Protein AF-A0A9J6ZCL6-F1 (afdb_monomer_lite)

pLDDT: mean 83.33, std 21.72, range [31.88, 98.69]

Secondary structure (DSSP, 8-state):
---------EETTEE----TT-------------TTS-HHHHHHHHHTTPPP-EESSHHHHHTSTTEEEEEEEGGGTEEEEEEEGGG--S-HHHHHHHHHHHHHHHH-SSSTT-EEEEEE--TT-EE--STT-EE--SS-EE-GGGGGGHHHHHHHHTTS-SS--GGGT-------

Sequence (176 aa):
MLSKFFKRVTFKGINLIESENNILKPKVKDNFIPDHHSPVRHMVNLANGQSSTFLRNYEKAKKTKSSYIIMEGDWGGQIYLSYPVNLIKCQFDRVEQLLNDINKIEWDDDGEGARIYFEAKKVGDGIAGGMKGGLITDSLWVHSRLEKLKDEIMDVLLGKRVRIDLELHYIKDDED

Structure (mmCIF, N/CA/C/O backbone):
data_AF-A0A9J6ZCL6-F1
#
_entry.id   AF-A0A9J6ZCL6-F1
#
loop_
_atom_site.group_PDB
_atom_site.id
_atom_site.type_symbol
_atom_site.label_atom_id
_atom_site.label_alt_id
_atom_site.label_comp_id
_atom_site.label_asym_id
_atom_site.label_entity_id
_atom_site.label_seq_id
_atom_site.pdbx_PDB_ins_code
_atom_site.Cartn_x
_atom_site.Cartn_y
_atom_site.Cartn_z
_atom_site.occupancy
_atom_site.B_iso_or_equiv
_atom_site.auth_seq_id
_atom_site.auth_comp_id
_atom_site.auth_asym_id
_atom_site.auth_atom_id
_atom_site.pdbx_PDB_model_num
ATOM 1 N N . MET A 1 1 ? 43.386 -5.673 -49.848 1.00 39.34 1 MET A N 1
ATOM 2 C C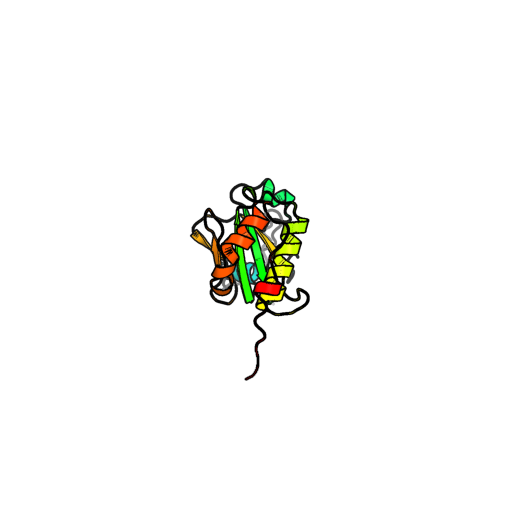A . MET A 1 1 ? 43.075 -4.293 -49.420 1.00 39.34 1 MET A CA 1
ATOM 3 C C . MET A 1 1 ? 41.666 -3.975 -49.921 1.00 39.34 1 MET A C 1
ATOM 5 O O . MET A 1 1 ? 41.513 -3.593 -51.069 1.00 39.34 1 MET A O 1
ATOM 9 N N . LEU A 1 2 ? 40.629 -4.279 -49.131 1.00 31.88 2 LEU A N 1
ATOM 10 C CA . LEU A 1 2 ? 39.221 -4.103 -49.524 1.00 31.88 2 LEU A CA 1
ATOM 11 C C . LEU A 1 2 ? 38.536 -3.184 -48.509 1.00 31.88 2 LEU A C 1
ATOM 13 O O . LEU A 1 2 ? 38.372 -3.536 -47.343 1.00 31.88 2 LEU A O 1
ATOM 17 N N . SER A 1 3 ? 38.206 -1.985 -48.980 1.00 33.91 3 SER A N 1
ATOM 18 C CA . SER A 1 3 ? 37.452 -0.948 -48.277 1.00 33.91 3 SER A CA 1
ATOM 19 C C . SER A 1 3 ? 36.011 -1.415 -48.043 1.00 33.91 3 SER A C 1
ATOM 21 O O . SER A 1 3 ? 35.307 -1.737 -48.999 1.00 33.91 3 SER A O 1
ATOM 23 N N . LYS A 1 4 ? 35.565 -1.466 -46.781 1.00 38.41 4 LYS A N 1
ATOM 24 C CA . LYS A 1 4 ? 34.147 -1.654 -46.439 1.00 38.41 4 LYS A CA 1
ATOM 25 C C . LYS A 1 4 ? 33.463 -0.288 -46.401 1.00 38.41 4 LYS A C 1
ATOM 27 O O . LYS A 1 4 ? 33.779 0.551 -45.561 1.00 38.41 4 LYS A O 1
ATOM 32 N N . PHE A 1 5 ? 32.515 -0.086 -47.311 1.00 39.19 5 PHE A N 1
ATOM 33 C CA . PHE A 1 5 ? 31.602 1.054 -47.312 1.00 39.19 5 PHE A CA 1
ATOM 34 C C . PHE A 1 5 ? 30.593 0.911 -46.163 1.00 39.19 5 PHE A C 1
ATOM 36 O O . PHE A 1 5 ? 29.785 -0.013 -46.160 1.00 39.19 5 PHE A O 1
ATOM 43 N N . PHE A 1 6 ? 30.610 1.842 -45.208 1.00 40.59 6 PHE A N 1
ATOM 44 C CA . PHE A 1 6 ? 29.551 1.991 -44.208 1.00 40.59 6 PHE A CA 1
ATOM 45 C C . PHE A 1 6 ? 28.560 3.056 -44.684 1.00 40.59 6 PHE A C 1
ATOM 47 O O . PHE A 1 6 ? 28.929 4.217 -44.868 1.00 40.59 6 PHE A O 1
ATOM 54 N N . LYS A 1 7 ? 27.290 2.684 -44.872 1.00 42.84 7 LYS A N 1
ATOM 55 C CA . LYS A 1 7 ? 26.209 3.645 -45.121 1.00 42.84 7 LYS A CA 1
ATOM 56 C C . LYS A 1 7 ? 25.662 4.118 -43.774 1.00 42.84 7 LYS A C 1
ATOM 58 O O . LYS A 1 7 ? 25.045 3.354 -43.042 1.00 42.84 7 LYS A O 1
ATOM 63 N N . ARG A 1 8 ? 25.906 5.384 -43.436 1.00 36.94 8 ARG A N 1
ATOM 64 C CA . ARG A 1 8 ? 25.304 6.051 -42.274 1.00 36.94 8 ARG A CA 1
ATOM 65 C C . ARG A 1 8 ? 23.879 6.456 -42.644 1.00 36.94 8 ARG A C 1
ATOM 67 O O . ARG A 1 8 ? 23.700 7.289 -43.527 1.00 36.94 8 ARG A O 1
ATOM 74 N N . VAL A 1 9 ? 22.879 5.889 -41.978 1.00 37.56 9 VAL A N 1
ATOM 75 C CA . VAL A 1 9 ? 21.492 6.363 -42.071 1.00 37.56 9 VAL A CA 1
ATOM 76 C C . VAL A 1 9 ? 21.118 6.953 -40.720 1.00 37.56 9 VAL A C 1
ATOM 78 O O . VAL A 1 9 ? 21.049 6.244 -39.721 1.00 37.56 9 VAL A O 1
ATOM 81 N N . THR A 1 10 ? 20.918 8.267 -40.678 1.00 32.94 10 THR A N 1
ATOM 82 C CA . THR A 1 10 ? 20.426 8.979 -39.495 1.00 32.94 10 THR A CA 1
ATOM 83 C C . THR A 1 10 ? 18.928 9.199 -39.622 1.00 32.94 10 THR A C 1
ATOM 85 O O . THR A 1 10 ? 18.484 9.970 -40.469 1.00 32.94 10 THR A O 1
ATOM 88 N N . PHE A 1 11 ? 18.156 8.575 -38.736 1.00 39.09 11 PHE A N 1
ATOM 89 C CA . PHE A 1 11 ? 16.786 8.982 -38.432 1.00 39.09 11 PHE A CA 1
ATOM 90 C C . PHE A 1 11 ? 16.767 9.505 -36.996 1.00 39.09 11 PHE A C 1
ATOM 92 O O . PHE A 1 11 ? 17.300 8.849 -36.103 1.00 39.09 11 PHE A O 1
ATOM 99 N N . LYS A 1 12 ? 16.232 10.723 -36.817 1.00 46.12 12 LYS A N 1
ATOM 100 C CA . LYS A 1 12 ? 16.049 11.465 -35.551 1.00 46.12 12 LYS A CA 1
ATOM 101 C C . LYS A 1 12 ? 16.666 10.783 -34.313 1.00 46.12 12 LYS A C 1
ATOM 103 O O . LYS A 1 12 ? 15.988 10.066 -33.587 1.00 46.12 12 LYS A O 1
ATOM 108 N N . GLY A 1 13 ? 17.953 11.043 -34.076 1.00 43.72 13 GLY A N 1
ATOM 109 C CA . GLY A 1 13 ? 18.626 10.746 -32.805 1.00 43.72 13 GLY A CA 1
ATOM 110 C C . GLY A 1 13 ? 19.115 9.310 -32.572 1.00 43.72 13 GLY A C 1
ATOM 111 O O . GLY A 1 13 ? 19.622 9.043 -31.487 1.00 43.72 13 GLY A O 1
ATOM 112 N N . ILE A 1 14 ? 19.024 8.399 -33.545 1.00 40.47 14 ILE A N 1
ATOM 113 C CA . ILE A 1 14 ? 19.467 7.002 -33.389 1.00 40.47 14 ILE A CA 1
ATOM 114 C C . ILE A 1 14 ? 20.618 6.713 -34.365 1.00 40.47 14 ILE A C 1
ATOM 116 O O . ILE A 1 14 ? 20.473 6.892 -35.572 1.00 40.47 14 ILE A O 1
ATOM 120 N N . ASN A 1 15 ? 21.766 6.255 -33.850 1.00 38.28 15 ASN A N 1
ATOM 121 C CA . ASN A 1 15 ? 22.834 5.658 -34.662 1.00 38.28 15 ASN A CA 1
ATOM 122 C C . ASN A 1 15 ? 22.643 4.136 -34.669 1.00 38.28 15 ASN A C 1
ATOM 124 O O . ASN A 1 15 ? 22.823 3.495 -33.635 1.00 38.28 15 ASN A O 1
ATOM 128 N N . LEU A 1 16 ? 22.292 3.568 -35.822 1.00 37.94 16 LEU A N 1
ATOM 129 C CA . LEU A 1 16 ? 22.242 2.121 -36.036 1.00 37.94 16 LEU A CA 1
ATOM 130 C C . LEU A 1 16 ? 23.545 1.664 -36.708 1.00 37.94 16 LEU A C 1
ATOM 132 O O . LEU A 1 16 ? 23.987 2.270 -37.683 1.00 37.94 16 LEU A O 1
ATOM 136 N N . ILE A 1 17 ? 24.156 0.604 -36.181 1.00 43.41 17 ILE A N 1
ATOM 137 C CA . ILE A 1 17 ? 25.190 -0.177 -36.868 1.00 43.41 17 ILE A CA 1
ATOM 138 C C . ILE A 1 17 ? 24.582 -1.564 -37.055 1.00 43.41 17 ILE A C 1
ATOM 140 O O . ILE A 1 17 ? 24.253 -2.222 -36.068 1.00 43.41 17 ILE A O 1
ATOM 144 N N . GLU A 1 18 ? 24.394 -1.982 -38.303 1.00 37.03 18 GLU A N 1
ATOM 145 C CA . GLU A 1 18 ? 23.971 -3.342 -38.628 1.00 37.03 18 GLU A CA 1
ATOM 146 C C . GLU A 1 18 ? 25.139 -4.311 -38.412 1.00 37.03 18 GLU A C 1
ATOM 148 O O . GLU A 1 18 ? 26.235 -4.117 -38.941 1.00 37.03 18 GLU A O 1
ATOM 153 N N . SER A 1 19 ? 24.893 -5.376 -37.650 1.00 40.50 19 SER A N 1
ATOM 154 C CA . SER A 1 19 ? 25.677 -6.606 -37.729 1.00 40.50 19 SER A CA 1
ATOM 155 C C . SER A 1 19 ? 24.723 -7.759 -38.004 1.00 40.50 19 SER A C 1
ATOM 157 O O . SER A 1 19 ? 23.815 -8.017 -37.212 1.00 40.50 19 SER A O 1
ATOM 159 N N . GLU A 1 20 ? 24.937 -8.427 -39.132 1.00 42.62 20 GLU A N 1
ATOM 160 C CA . GLU A 1 20 ? 24.245 -9.643 -39.546 1.00 42.62 20 GLU A CA 1
ATOM 161 C C . GLU A 1 20 ? 24.366 -10.702 -38.430 1.00 42.62 20 GLU A C 1
ATOM 163 O O . GLU A 1 20 ? 25.467 -11.005 -37.975 1.00 42.62 20 GLU A O 1
ATOM 168 N N . ASN A 1 21 ? 23.234 -11.256 -37.984 1.00 45.03 21 ASN A N 1
ATOM 169 C CA . ASN A 1 21 ? 23.111 -12.357 -37.010 1.00 45.03 21 ASN A CA 1
ATOM 170 C C . ASN A 1 21 ? 23.224 -12.039 -35.509 1.00 45.03 21 ASN A C 1
ATOM 172 O O . ASN A 1 21 ? 23.891 -12.769 -34.779 1.00 45.03 21 ASN A O 1
ATOM 176 N N . ASN A 1 22 ? 22.490 -11.054 -34.985 1.00 39.34 22 ASN A N 1
ATOM 177 C CA . ASN A 1 22 ? 22.125 -11.115 -33.567 1.00 39.34 22 ASN A CA 1
ATOM 178 C C . ASN A 1 22 ? 20.807 -10.404 -33.265 1.00 39.34 22 ASN A C 1
ATOM 180 O O . ASN A 1 22 ? 20.596 -9.256 -33.646 1.00 39.34 22 ASN A O 1
ATOM 184 N N . ILE A 1 23 ? 19.937 -11.117 -32.549 1.00 45.91 23 ILE A N 1
ATOM 185 C CA . ILE A 1 23 ? 18.705 -10.612 -31.945 1.00 45.91 23 ILE A CA 1
ATOM 186 C C . ILE A 1 23 ? 19.029 -9.281 -31.260 1.00 45.91 23 ILE A C 1
ATOM 188 O O . ILE A 1 23 ? 19.896 -9.230 -30.385 1.00 45.91 23 ILE A O 1
ATOM 192 N N . LEU A 1 24 ? 18.352 -8.211 -31.680 1.00 42.81 24 LEU A N 1
ATOM 193 C CA . LEU A 1 24 ? 18.462 -6.877 -31.098 1.00 42.81 24 LEU A CA 1
ATOM 194 C C . LEU A 1 24 ? 18.031 -6.933 -29.626 1.00 42.81 24 LEU A C 1
ATOM 196 O O . LEU A 1 24 ? 16.875 -6.685 -29.294 1.00 42.81 24 LEU A O 1
ATOM 200 N N . LYS A 1 25 ? 18.956 -7.265 -28.723 1.00 42.12 25 LYS A N 1
ATOM 201 C CA . LYS A 1 25 ? 18.771 -6.969 -27.306 1.00 42.12 25 LYS A CA 1
ATOM 202 C C . LYS A 1 25 ? 18.916 -5.456 -27.160 1.00 42.12 25 LYS A C 1
ATOM 204 O O . LYS A 1 25 ? 19.945 -4.919 -27.587 1.00 42.12 25 LYS A O 1
ATOM 209 N N . PRO A 1 26 ? 17.923 -4.746 -26.600 1.00 42.62 26 PRO A N 1
ATOM 210 C CA . PRO A 1 26 ? 18.094 -3.336 -26.303 1.00 42.62 26 PRO A CA 1
ATOM 211 C C . PRO A 1 26 ? 19.343 -3.184 -25.431 1.00 42.62 26 PRO A C 1
ATOM 213 O O . PRO A 1 26 ? 19.468 -3.829 -24.390 1.00 42.62 26 PRO A O 1
ATOM 216 N N . LYS A 1 27 ? 20.301 -2.363 -25.877 1.00 44.22 27 LYS A N 1
ATOM 217 C CA . LYS A 1 27 ? 21.391 -1.897 -25.017 1.00 44.22 27 LYS A CA 1
ATOM 218 C C . LYS A 1 27 ? 20.739 -1.059 -23.924 1.00 44.22 27 LYS A C 1
ATOM 220 O O . LYS A 1 27 ? 20.449 0.114 -24.153 1.00 44.22 27 LYS A O 1
ATOM 225 N N . VAL A 1 28 ? 20.466 -1.681 -22.779 1.00 52.09 28 VAL A N 1
ATOM 226 C CA . VAL A 1 28 ? 20.054 -0.984 -21.562 1.00 52.09 28 VAL A CA 1
ATOM 227 C C . VAL A 1 28 ? 21.197 -0.038 -21.224 1.00 52.09 28 VAL A C 1
ATOM 229 O O . VAL A 1 28 ? 22.283 -0.458 -20.827 1.00 52.09 28 VAL A O 1
ATOM 232 N N . LYS A 1 29 ? 20.993 1.240 -21.525 1.00 45.78 29 LYS A N 1
ATOM 233 C CA . LYS A 1 29 ? 21.875 2.300 -21.071 1.00 45.78 29 LYS A CA 1
ATOM 234 C C . LYS A 1 29 ? 21.435 2.603 -19.641 1.00 45.78 29 LYS A C 1
ATOM 236 O O . LYS A 1 29 ? 20.309 3.046 -19.443 1.00 45.78 29 LYS A O 1
ATOM 241 N N . ASP A 1 30 ? 22.348 2.309 -18.722 1.00 52.62 30 ASP A N 1
ATOM 242 C CA . ASP A 1 30 ? 22.367 2.601 -17.286 1.00 52.62 30 ASP A CA 1
ATOM 243 C C . ASP A 1 30 ? 21.707 1.557 -16.363 1.00 52.62 30 ASP A C 1
ATOM 245 O O . ASP A 1 30 ? 20.497 1.358 -16.351 1.00 52.62 30 ASP A O 1
ATOM 249 N N . ASN A 1 31 ? 22.546 0.925 -15.525 1.00 66.81 31 ASN A N 1
ATOM 250 C CA . ASN A 1 31 ? 22.204 0.031 -14.402 1.00 66.81 31 ASN A CA 1
ATOM 251 C C . ASN A 1 31 ? 21.514 0.780 -13.237 1.00 66.81 31 ASN A C 1
ATOM 253 O O . ASN A 1 31 ? 21.712 0.451 -12.069 1.00 66.81 31 ASN A O 1
ATOM 257 N N . PHE A 1 32 ? 20.775 1.845 -13.532 1.00 85.50 32 PHE A N 1
ATOM 258 C CA . PHE A 1 32 ? 20.200 2.732 -12.535 1.00 85.50 32 PHE A CA 1
ATOM 259 C C . PHE A 1 32 ? 18.723 2.402 -12.340 1.00 85.50 32 PHE A C 1
ATOM 261 O O . PHE A 1 32 ? 17.916 2.572 -13.254 1.00 85.50 32 PHE A O 1
ATOM 268 N N . ILE A 1 33 ? 18.369 1.952 -11.137 1.00 90.25 33 ILE A N 1
ATOM 269 C CA . ILE A 1 33 ? 16.978 1.809 -10.712 1.00 90.25 33 ILE A CA 1
ATOM 270 C C . ILE A 1 33 ? 16.605 3.094 -9.962 1.00 90.25 33 ILE A C 1
ATOM 272 O O . ILE A 1 33 ? 17.206 3.365 -8.927 1.00 90.25 33 ILE A O 1
ATOM 276 N N . PRO A 1 34 ? 15.649 3.902 -10.456 1.00 93.69 34 PRO A N 1
ATOM 277 C CA . PRO A 1 34 ? 15.178 5.079 -9.733 1.00 93.69 34 PRO A CA 1
ATOM 278 C C . PRO A 1 34 ? 14.639 4.731 -8.341 1.00 93.69 34 PRO A C 1
ATOM 280 O O . PRO A 1 34 ? 13.897 3.767 -8.211 1.00 93.69 34 PRO A O 1
ATOM 283 N N . ASP A 1 35 ? 14.891 5.573 -7.336 1.00 93.81 35 ASP A N 1
ATOM 284 C CA . ASP A 1 35 ? 14.507 5.308 -5.932 1.00 93.81 35 ASP A CA 1
ATOM 285 C C . ASP A 1 35 ? 13.005 5.053 -5.712 1.00 93.81 35 ASP A C 1
ATOM 287 O O . ASP A 1 35 ? 12.603 4.365 -4.780 1.00 93.81 35 ASP A O 1
ATOM 291 N N . HIS A 1 36 ? 12.155 5.604 -6.583 1.00 95.25 36 HIS A N 1
ATOM 292 C CA . HIS A 1 36 ? 10.701 5.414 -6.543 1.00 95.25 36 HIS A CA 1
ATOM 293 C C . HIS A 1 36 ? 10.234 4.136 -7.260 1.00 95.25 36 HIS A C 1
ATOM 295 O O . HIS A 1 36 ? 9.033 3.923 -7.427 1.00 95.25 36 HIS A O 1
ATOM 301 N N . HIS A 1 37 ? 11.164 3.308 -7.734 1.00 95.81 37 HIS A N 1
ATOM 302 C CA . HIS A 1 37 ? 10.893 1.989 -8.283 1.00 95.81 37 HIS A CA 1
ATOM 303 C C . HIS A 1 37 ? 11.272 0.928 -7.252 1.00 95.81 37 HIS A C 1
ATOM 305 O O . HIS A 1 37 ? 12.362 0.976 -6.685 1.00 95.81 37 HIS A O 1
ATOM 311 N N . SER A 1 38 ? 10.417 -0.079 -7.069 1.00 95.50 38 SER A N 1
ATOM 312 C CA . SER A 1 38 ? 10.850 -1.291 -6.369 1.00 95.50 38 SER A CA 1
ATOM 313 C C . SER A 1 38 ? 11.892 -2.005 -7.229 1.00 95.50 38 SER A C 1
ATOM 315 O O . SER A 1 38 ? 11.605 -2.267 -8.406 1.00 95.50 38 SER A O 1
ATOM 317 N N . PRO A 1 39 ? 13.082 -2.336 -6.691 1.00 93.81 39 PRO A N 1
ATOM 318 C CA . PRO A 1 39 ? 14.127 -3.010 -7.453 1.00 93.81 39 PRO A CA 1
ATOM 319 C C . PRO A 1 39 ? 13.649 -4.323 -8.072 1.00 93.81 39 PRO A C 1
ATOM 321 O O . PRO A 1 39 ? 13.843 -4.546 -9.270 1.00 93.81 39 PRO A O 1
ATOM 324 N N . VAL A 1 40 ? 12.948 -5.152 -7.290 1.00 93.94 40 VAL A N 1
ATOM 325 C CA . VAL A 1 40 ? 12.414 -6.444 -7.744 1.00 93.94 40 VAL A CA 1
ATOM 326 C C . VAL A 1 40 ? 11.456 -6.239 -8.912 1.00 93.94 40 VAL A C 1
ATOM 328 O O . VAL A 1 40 ? 11.647 -6.805 -9.990 1.00 93.94 40 VAL A O 1
ATOM 331 N N . ARG A 1 41 ? 10.448 -5.376 -8.742 1.00 94.62 41 ARG A N 1
ATOM 332 C CA . ARG A 1 41 ? 9.449 -5.143 -9.794 1.00 94.62 41 ARG A CA 1
ATOM 333 C C . ARG A 1 41 ? 10.038 -4.453 -11.015 1.00 94.62 41 ARG A C 1
ATOM 335 O O . ARG A 1 41 ? 9.612 -4.739 -12.130 1.00 94.62 41 ARG A O 1
ATOM 342 N N . HIS A 1 42 ? 11.036 -3.590 -10.842 1.00 94.50 42 HIS A N 1
ATOM 343 C CA . HIS A 1 42 ? 11.730 -2.961 -11.958 1.00 94.50 42 HIS A CA 1
ATOM 344 C C . HIS A 1 42 ? 12.446 -3.998 -12.824 1.00 94.50 42 HIS A C 1
ATOM 346 O O . HIS A 1 42 ? 12.241 -4.026 -14.038 1.00 94.50 42 HIS A O 1
ATOM 352 N N . MET A 1 43 ? 13.226 -4.887 -12.204 1.00 91.88 43 MET A N 1
ATOM 353 C CA . MET A 1 43 ? 13.937 -5.954 -12.912 1.00 91.88 43 MET A CA 1
ATOM 354 C C . MET A 1 43 ? 12.974 -6.935 -13.589 1.00 91.88 43 MET A C 1
ATOM 356 O O . MET A 1 43 ? 13.188 -7.294 -14.746 1.00 91.88 43 MET A O 1
ATOM 360 N N . VAL A 1 44 ? 11.884 -7.319 -12.915 1.00 91.69 44 VAL A N 1
ATOM 361 C CA . VAL A 1 44 ? 10.853 -8.201 -13.488 1.00 91.69 44 VAL A CA 1
ATOM 362 C C . VAL A 1 44 ? 10.162 -7.549 -14.688 1.00 91.69 44 VAL A C 1
ATOM 364 O O . VAL A 1 44 ? 10.018 -8.188 -15.730 1.00 91.69 44 VAL A O 1
ATOM 367 N N . ASN A 1 45 ? 9.781 -6.271 -14.590 1.00 91.62 45 ASN A N 1
ATOM 368 C CA . ASN A 1 45 ? 9.170 -5.548 -15.707 1.00 91.62 45 ASN A CA 1
ATOM 369 C C . ASN A 1 45 ? 10.130 -5.466 -16.902 1.00 91.62 45 ASN A C 1
ATOM 371 O O . ASN A 1 45 ? 9.721 -5.741 -18.029 1.00 91.62 45 ASN A O 1
ATOM 375 N N . LEU A 1 46 ? 11.411 -5.150 -16.664 1.00 90.75 46 LEU A N 1
ATOM 376 C CA . LEU A 1 46 ? 12.434 -5.123 -17.713 1.00 90.75 46 LEU A CA 1
ATOM 377 C C . LEU A 1 46 ? 12.608 -6.489 -18.385 1.00 90.75 46 LEU A C 1
ATOM 379 O O . LEU A 1 46 ? 12.626 -6.562 -19.614 1.00 90.75 46 LEU A O 1
ATOM 383 N N . ALA A 1 47 ? 12.700 -7.566 -17.600 1.00 90.75 47 ALA A N 1
ATOM 384 C CA . ALA A 1 47 ? 12.848 -8.926 -18.115 1.00 90.75 47 ALA A CA 1
ATOM 385 C C . ALA A 1 47 ? 11.653 -9.354 -18.983 1.00 90.75 47 ALA A C 1
ATOM 387 O O . ALA A 1 47 ? 11.833 -10.035 -19.991 1.00 90.75 47 ALA A O 1
ATOM 388 N N . ASN A 1 48 ? 10.449 -8.900 -18.629 1.00 89.00 48 ASN A N 1
ATOM 389 C CA . ASN A 1 48 ? 9.213 -9.186 -19.357 1.00 89.00 48 ASN A CA 1
ATOM 390 C C . ASN A 1 48 ? 8.904 -8.179 -20.481 1.00 89.00 48 ASN A C 1
ATOM 392 O O . ASN A 1 48 ? 7.850 -8.275 -21.109 1.00 89.00 48 ASN A O 1
ATOM 396 N N . GLY A 1 49 ? 9.774 -7.193 -20.731 1.00 89.25 49 GLY A N 1
ATOM 397 C CA . GLY A 1 49 ? 9.539 -6.143 -21.729 1.00 89.25 49 GLY A CA 1
ATOM 398 C C . GLY A 1 49 ? 8.335 -5.241 -21.418 1.00 89.25 49 GLY A C 1
ATOM 399 O O . GLY A 1 49 ? 7.750 -4.655 -22.328 1.00 89.25 49 GLY A O 1
ATOM 400 N N . GLN A 1 50 ? 7.939 -5.145 -20.148 1.00 86.56 50 GLN A N 1
ATOM 401 C CA . GLN A 1 50 ? 6.802 -4.349 -19.692 1.00 86.56 50 GLN A CA 1
ATOM 402 C C . GLN A 1 50 ? 7.216 -2.902 -19.398 1.00 86.56 50 GLN A C 1
ATOM 404 O O . GLN A 1 50 ? 8.284 -2.627 -18.849 1.00 86.56 50 GLN A O 1
ATOM 409 N N . SER A 1 51 ? 6.342 -1.954 -19.742 1.00 77.94 51 SER A N 1
ATOM 410 C CA . SER A 1 51 ? 6.524 -0.540 -19.405 1.00 77.94 51 SER A CA 1
ATOM 411 C C . SER A 1 51 ? 6.386 -0.295 -17.899 1.00 77.94 51 SER A C 1
ATOM 413 O O . SER A 1 51 ? 5.533 -0.897 -17.249 1.00 77.94 51 SER A O 1
ATOM 415 N N . SER A 1 52 ? 7.170 0.646 -17.364 1.00 74.69 52 SER A N 1
ATOM 416 C CA . SER A 1 52 ? 7.110 1.057 -15.955 1.00 74.69 52 SER A CA 1
ATOM 417 C C . SER A 1 52 ? 5.723 1.582 -15.555 1.00 74.69 52 SER A C 1
ATOM 419 O O . SER A 1 52 ? 5.200 2.509 -16.174 1.00 74.69 52 SER A O 1
ATOM 421 N N . THR A 1 53 ? 5.165 1.013 -14.484 1.00 92.69 53 THR A N 1
ATOM 422 C CA . THR A 1 53 ? 3.937 1.464 -13.809 1.00 92.69 53 THR A CA 1
ATOM 423 C C . THR A 1 53 ? 4.215 2.366 -12.605 1.00 92.69 53 THR A C 1
ATOM 425 O O . THR A 1 53 ? 3.272 2.798 -11.945 1.00 92.69 53 THR A O 1
ATOM 428 N N . PHE A 1 54 ? 5.483 2.658 -12.305 1.00 96.94 54 PHE A N 1
ATOM 429 C CA . PHE A 1 54 ? 5.889 3.373 -11.098 1.00 96.94 54 PHE A CA 1
ATOM 430 C C . PHE A 1 54 ? 5.496 4.853 -11.129 1.00 96.94 54 PHE A C 1
ATOM 432 O O . PHE A 1 54 ? 5.625 5.550 -12.139 1.00 96.94 54 PHE A O 1
ATOM 439 N N . LEU A 1 55 ? 5.030 5.346 -9.986 1.00 97.69 55 LEU A N 1
ATOM 440 C CA . LEU A 1 55 ? 4.654 6.731 -9.755 1.00 97.69 55 LEU A CA 1
ATOM 441 C C . LEU A 1 55 ? 5.612 7.336 -8.733 1.00 97.69 55 LEU A C 1
ATOM 443 O O . LEU A 1 55 ? 5.921 6.738 -7.709 1.00 97.69 55 LEU A O 1
ATOM 447 N N . ARG A 1 56 ? 6.072 8.556 -9.014 1.00 96.81 56 ARG A N 1
ATOM 448 C CA . ARG A 1 56 ? 7.188 9.171 -8.285 1.00 96.81 56 ARG A CA 1
ATOM 449 C C . ARG A 1 56 ? 6.942 9.376 -6.790 1.00 96.81 56 ARG A C 1
ATOM 451 O O . ARG A 1 56 ? 7.893 9.357 -6.022 1.00 96.81 56 ARG A O 1
ATOM 458 N N . ASN A 1 57 ? 5.710 9.683 -6.397 1.00 96.50 57 ASN A N 1
ATOM 459 C CA . ASN A 1 57 ? 5.365 10.034 -5.022 1.00 96.50 57 ASN A CA 1
ATOM 460 C C . ASN A 1 57 ? 3.850 9.983 -4.787 1.00 96.50 57 ASN A C 1
ATOM 462 O O . ASN A 1 57 ? 3.060 9.871 -5.734 1.00 96.50 57 ASN A O 1
ATOM 466 N N . TYR A 1 58 ? 3.463 10.134 -3.519 1.00 97.12 58 TYR A N 1
ATOM 467 C CA . TYR A 1 58 ? 2.074 10.129 -3.067 1.00 97.12 58 TYR A CA 1
ATOM 468 C C . TYR A 1 58 ? 1.208 11.172 -3.792 1.00 97.12 58 TYR A C 1
ATOM 470 O O . TYR A 1 58 ? 0.126 10.849 -4.280 1.00 97.12 58 TYR A O 1
ATOM 478 N N . GLU A 1 59 ? 1.714 12.394 -3.981 1.00 96.31 59 GLU A N 1
ATOM 479 C CA . GLU A 1 59 ? 0.998 13.472 -4.681 1.00 96.31 59 GLU A CA 1
ATOM 480 C C . GLU A 1 59 ? 0.646 13.117 -6.130 1.00 96.31 59 GLU A C 1
ATOM 482 O O . GLU A 1 59 ? -0.465 13.372 -6.611 1.00 96.31 59 GLU A O 1
ATOM 487 N N . LYS A 1 60 ? 1.588 12.500 -6.853 1.00 97.38 60 LYS A N 1
ATOM 488 C CA . LYS A 1 60 ? 1.339 12.004 -8.208 1.00 97.38 60 LYS A CA 1
ATOM 489 C C . LYS A 1 60 ? 0.349 10.845 -8.181 1.00 97.38 60 LYS A C 1
ATOM 491 O O . LYS A 1 60 ? -0.533 10.793 -9.041 1.00 97.38 60 LYS A O 1
ATOM 496 N N . ALA A 1 61 ? 0.469 9.948 -7.206 1.00 97.69 61 ALA A N 1
ATOM 497 C CA . ALA A 1 61 ? -0.422 8.810 -7.050 1.00 97.69 61 ALA A CA 1
ATOM 498 C C . ALA A 1 61 ? -1.871 9.246 -6.790 1.00 97.69 61 ALA A C 1
ATOM 500 O O . ALA A 1 61 ? -2.765 8.790 -7.501 1.00 97.69 61 ALA A O 1
ATOM 501 N N . LYS A 1 62 ? -2.116 10.219 -5.904 1.00 97.06 62 LYS A N 1
ATOM 502 C CA . LYS A 1 62 ? -3.461 10.762 -5.624 1.00 97.06 62 LYS A CA 1
ATOM 503 C C . LYS A 1 62 ? -4.159 11.351 -6.849 1.00 97.06 62 LYS A C 1
ATOM 505 O O . LYS A 1 62 ? -5.381 11.294 -6.939 1.00 97.06 62 LYS A O 1
ATOM 510 N N . LYS A 1 63 ? -3.394 11.900 -7.795 1.00 96.75 63 LYS A N 1
ATOM 511 C CA . LYS A 1 63 ? -3.902 12.483 -9.051 1.00 96.75 63 LYS A CA 1
ATOM 512 C C . LYS A 1 63 ? -4.011 11.466 -10.191 1.00 96.75 63 LYS A C 1
ATOM 514 O O . LYS A 1 63 ? -4.496 11.807 -11.267 1.00 96.75 63 LYS A O 1
ATOM 519 N N . THR A 1 64 ? -3.528 10.243 -9.989 1.00 96.88 64 THR A N 1
ATOM 520 C CA . THR A 1 64 ? -3.504 9.196 -11.011 1.00 96.88 64 THR A CA 1
ATOM 521 C C . THR A 1 64 ? -4.683 8.257 -10.800 1.00 96.88 64 THR A C 1
ATOM 523 O O . THR A 1 64 ? -4.874 7.719 -9.713 1.00 96.88 64 THR A O 1
ATOM 526 N N . LYS A 1 65 ? -5.492 8.052 -11.843 1.00 92.56 65 LYS A N 1
ATOM 527 C CA . LYS A 1 65 ? -6.576 7.065 -11.807 1.00 92.56 65 LYS A CA 1
ATOM 528 C C . LYS A 1 65 ? -5.978 5.660 -11.684 1.00 92.56 65 LYS A C 1
ATOM 530 O O . LYS A 1 65 ? -5.005 5.362 -12.369 1.00 92.56 65 LYS A O 1
ATOM 535 N N . SER A 1 66 ? -6.586 4.809 -10.856 1.00 94.62 66 SER A N 1
ATOM 536 C CA . SER A 1 66 ? -6.145 3.419 -10.646 1.00 94.62 66 SER A CA 1
ATOM 537 C C . SER A 1 66 ? -4.696 3.319 -10.150 1.00 94.62 66 SER A C 1
ATOM 539 O O . SER A 1 66 ? -3.893 2.540 -10.659 1.00 94.62 66 SER A O 1
ATOM 541 N N . SER A 1 67 ? -4.354 4.151 -9.168 1.00 98.00 67 SER A N 1
ATOM 542 C CA . SER A 1 67 ? -3.082 4.090 -8.459 1.00 98.00 67 SER A CA 1
ATOM 543 C C . SER A 1 67 ? -3.218 3.335 -7.139 1.00 98.00 67 SER A C 1
ATOM 545 O O . SER A 1 67 ? -4.225 3.444 -6.433 1.00 98.00 67 SER A O 1
ATOM 547 N N . TYR A 1 68 ? -2.171 2.593 -6.806 1.00 98.69 68 TYR A N 1
ATOM 548 C CA . TYR A 1 68 ? -2.087 1.756 -5.621 1.00 98.69 68 TYR A CA 1
ATOM 549 C C . TYR A 1 68 ? -0.864 2.131 -4.808 1.00 98.69 68 TYR A C 1
ATOM 551 O O . TYR A 1 68 ? 0.190 2.436 -5.370 1.00 98.69 68 TYR A O 1
ATOM 559 N N . ILE A 1 69 ? -1.029 2.116 -3.489 1.00 98.62 69 ILE A N 1
ATOM 560 C CA . ILE A 1 69 ? 0.093 2.008 -2.576 1.00 98.62 69 ILE A CA 1
ATOM 561 C C . ILE A 1 69 ? 0.440 0.529 -2.468 1.00 98.62 69 ILE A C 1
ATOM 563 O O . ILE A 1 69 ? -0.456 -0.311 -2.395 1.00 98.62 69 ILE A O 1
ATOM 567 N N . ILE A 1 70 ? 1.729 0.223 -2.493 1.00 98.56 70 ILE A N 1
ATOM 568 C CA . ILE A 1 70 ? 2.269 -1.112 -2.271 1.00 98.56 70 ILE A CA 1
ATOM 569 C C . ILE A 1 70 ? 3.309 -0.968 -1.169 1.00 98.56 70 ILE A C 1
ATOM 571 O O . ILE A 1 70 ? 4.231 -0.161 -1.296 1.00 98.56 70 ILE A O 1
ATOM 575 N N . MET A 1 71 ? 3.130 -1.720 -0.090 1.00 98.50 71 MET A N 1
ATOM 576 C CA . MET A 1 71 ? 4.102 -1.801 0.997 1.00 98.50 71 MET A CA 1
ATOM 577 C C . MET A 1 71 ? 4.840 -3.126 0.894 1.00 98.50 71 MET A C 1
ATOM 579 O O . MET A 1 71 ? 4.210 -4.170 0.706 1.00 98.50 71 MET A O 1
ATOM 583 N N . GLU A 1 72 ? 6.156 -3.080 1.024 1.00 97.56 72 GLU A N 1
ATOM 584 C CA . GLU A 1 72 ? 7.011 -4.262 1.026 1.00 97.56 72 GLU A CA 1
ATOM 585 C C . GLU A 1 72 ? 8.048 -4.188 2.136 1.00 97.56 72 GLU A C 1
ATOM 587 O O . GLU A 1 72 ? 8.374 -3.097 2.607 1.00 97.56 72 GLU A O 1
ATOM 592 N N . GLY A 1 73 ? 8.574 -5.349 2.503 1.00 96.00 73 GLY A N 1
ATOM 593 C CA . GLY A 1 73 ? 9.778 -5.487 3.312 1.00 96.00 73 GLY A CA 1
ATOM 594 C C . GLY A 1 73 ? 10.709 -6.543 2.747 1.00 96.00 73 GLY A C 1
ATOM 595 O O . GLY A 1 73 ? 10.495 -7.030 1.628 1.00 96.00 73 GLY A O 1
ATOM 596 N N . ASP A 1 74 ? 11.765 -6.850 3.501 1.00 94.25 74 ASP A N 1
ATOM 597 C CA . ASP A 1 74 ? 12.820 -7.787 3.092 1.00 94.25 74 ASP A CA 1
ATOM 598 C C . ASP A 1 74 ? 13.373 -7.468 1.686 1.00 94.25 74 ASP A C 1
ATOM 600 O O . ASP A 1 74 ? 13.468 -8.314 0.800 1.00 94.25 74 ASP A O 1
ATOM 604 N N . TRP A 1 75 ? 13.623 -6.181 1.410 1.00 92.69 75 TRP A N 1
ATOM 605 C CA . TRP A 1 75 ? 14.092 -5.684 0.105 1.00 92.69 75 TRP A CA 1
ATOM 606 C C . TRP A 1 75 ? 13.217 -6.106 -1.097 1.00 92.69 75 TRP A C 1
ATOM 608 O O . TRP A 1 75 ? 13.709 -6.289 -2.215 1.00 92.69 75 TRP A O 1
ATOM 618 N N . GLY A 1 76 ? 11.906 -6.247 -0.873 1.00 93.31 76 GLY A N 1
ATOM 619 C CA . GLY A 1 76 ? 10.939 -6.744 -1.859 1.00 93.31 76 GLY A CA 1
ATOM 620 C C . GLY A 1 76 ? 10.717 -8.262 -1.802 1.00 93.31 76 GLY A C 1
ATOM 621 O O . GLY A 1 76 ? 9.984 -8.813 -2.633 1.00 93.31 76 GLY A O 1
ATOM 622 N N . GLY A 1 77 ? 11.324 -8.939 -0.825 1.00 93.31 77 GLY A N 1
ATOM 623 C CA . GLY A 1 77 ? 11.136 -10.345 -0.475 1.00 93.31 77 GLY A CA 1
ATOM 624 C C . GLY A 1 77 ? 9.748 -10.650 0.086 1.00 93.31 77 GLY A C 1
ATOM 625 O O . GLY A 1 77 ? 9.287 -11.785 -0.018 1.00 93.31 77 GLY A O 1
ATOM 626 N N . GLN A 1 78 ? 9.015 -9.637 0.548 1.00 95.38 78 GLN A N 1
ATOM 627 C CA . GLN A 1 78 ? 7.614 -9.788 0.922 1.00 95.38 78 GLN A CA 1
ATOM 628 C C . GLN A 1 78 ? 6.793 -8.553 0.564 1.00 95.38 78 GLN A C 1
ATOM 630 O O . GLN A 1 78 ? 7.137 -7.430 0.923 1.00 95.38 78 GLN A O 1
ATOM 635 N N . ILE A 1 79 ? 5.659 -8.765 -0.108 1.00 97.94 79 ILE A N 1
ATOM 636 C CA . ILE A 1 79 ? 4.635 -7.729 -0.264 1.00 97.94 79 ILE A CA 1
ATOM 637 C C . ILE A 1 79 ? 3.722 -7.805 0.951 1.00 97.94 79 ILE A C 1
ATOM 639 O O . ILE A 1 79 ? 3.072 -8.826 1.148 1.00 97.94 79 ILE A O 1
ATOM 643 N N . TYR A 1 80 ? 3.649 -6.741 1.744 1.00 98.00 80 TYR A N 1
ATOM 644 C CA . TYR A 1 80 ? 2.780 -6.680 2.917 1.00 98.00 80 TYR A CA 1
ATOM 645 C C . TYR A 1 80 ? 1.333 -6.417 2.538 1.00 98.00 80 TYR A C 1
ATOM 647 O O . TYR A 1 80 ? 0.433 -7.132 2.974 1.00 98.00 80 TYR A O 1
ATOM 655 N N . LEU A 1 81 ? 1.102 -5.385 1.726 1.00 98.56 81 LEU A N 1
ATOM 656 C CA . LEU A 1 81 ? -0.240 -4.991 1.322 1.00 98.56 81 LEU A CA 1
ATOM 657 C C . LEU A 1 81 ? -0.254 -4.223 0.007 1.00 98.56 81 LEU A C 1
ATOM 659 O O . LEU A 1 81 ? 0.763 -3.682 -0.442 1.00 98.56 81 LEU A O 1
ATOM 663 N N . SER A 1 82 ? -1.447 -4.137 -0.575 1.00 98.62 82 SER A N 1
ATOM 664 C CA . SER A 1 82 ? -1.773 -3.180 -1.624 1.00 98.62 82 SER A CA 1
ATOM 665 C C . SER A 1 82 ? -3.132 -2.533 -1.354 1.00 98.62 82 SER A C 1
ATOM 667 O O . SER A 1 82 ? -4.052 -3.178 -0.843 1.00 98.62 82 SER A O 1
ATOM 669 N N . TYR A 1 83 ? -3.264 -1.241 -1.663 1.00 98.69 83 TYR A N 1
ATOM 670 C CA . TYR A 1 83 ? -4.520 -0.517 -1.442 1.00 98.69 83 TYR A CA 1
ATOM 671 C C . TYR A 1 83 ? -4.706 0.651 -2.425 1.00 98.69 83 TYR A C 1
ATOM 673 O O . TYR A 1 83 ? -3.725 1.326 -2.757 1.00 98.69 83 TYR A O 1
ATOM 681 N N . PRO A 1 84 ? -5.933 0.942 -2.905 1.00 98.50 84 PRO A N 1
ATOM 682 C CA . PRO A 1 84 ? -6.166 2.097 -3.765 1.00 98.50 84 PRO A CA 1
ATOM 683 C C . PRO A 1 84 ? -5.845 3.426 -3.061 1.00 98.50 84 PRO A C 1
ATOM 685 O O . PRO A 1 84 ? -6.408 3.772 -2.020 1.00 98.50 84 PRO A O 1
ATOM 688 N N . VAL A 1 85 ? -4.978 4.238 -3.668 1.00 98.50 85 VAL A N 1
ATOM 689 C CA . VAL A 1 85 ? -4.476 5.494 -3.070 1.00 98.50 85 VAL A CA 1
ATOM 690 C C . VAL A 1 85 ? -5.585 6.535 -2.863 1.00 98.50 85 VAL A C 1
ATOM 692 O O . VAL A 1 85 ? -5.547 7.355 -1.940 1.00 98.50 85 VAL A O 1
ATOM 695 N N . ASN A 1 86 ? -6.615 6.518 -3.707 1.00 97.06 86 ASN A N 1
ATOM 696 C CA . ASN A 1 86 ? -7.780 7.395 -3.580 1.00 97.06 86 ASN A CA 1
ATOM 697 C C . ASN A 1 86 ? -8.677 7.052 -2.374 1.00 97.06 86 ASN A C 1
ATOM 699 O O . ASN A 1 86 ? -9.431 7.920 -1.920 1.00 97.06 86 ASN A O 1
ATOM 703 N N . LEU A 1 87 ? -8.587 5.830 -1.841 1.00 97.88 87 LEU A N 1
ATOM 704 C CA . LEU A 1 87 ? -9.357 5.394 -0.678 1.00 97.88 87 LEU A CA 1
ATOM 705 C C . LEU A 1 87 ? -8.656 5.686 0.654 1.00 97.88 87 LEU A C 1
ATOM 707 O O . LEU A 1 87 ? -9.326 5.692 1.683 1.00 97.88 87 LEU A O 1
ATOM 711 N N . ILE A 1 88 ? -7.359 6.010 0.644 1.00 98.25 88 ILE A N 1
ATOM 712 C CA . ILE A 1 88 ? -6.616 6.445 1.837 1.00 98.25 88 ILE A CA 1
ATOM 713 C C . ILE A 1 88 ? -7.177 7.778 2.344 1.00 98.25 88 ILE A C 1
ATOM 715 O O . ILE A 1 88 ? -7.287 8.752 1.581 1.00 98.25 88 ILE A O 1
ATOM 719 N N . LYS A 1 89 ? -7.532 7.810 3.634 1.00 98.12 89 LYS A N 1
ATOM 720 C CA . LYS A 1 89 ? -8.111 8.973 4.329 1.00 98.12 89 LYS A CA 1
ATOM 721 C C . LYS A 1 89 ? -7.208 9.545 5.420 1.00 98.12 89 LYS A C 1
ATOM 723 O O . LYS A 1 89 ? -7.430 10.682 5.827 1.00 98.12 89 LYS A O 1
ATOM 728 N N . CYS A 1 90 ? -6.213 8.794 5.885 1.00 97.75 90 CYS A N 1
ATOM 729 C CA . CYS A 1 90 ? -5.218 9.305 6.820 1.00 97.75 90 CYS A CA 1
ATOM 730 C C . CYS A 1 90 ? -4.164 10.195 6.133 1.00 97.75 90 CYS A C 1
ATOM 732 O O . CYS A 1 90 ? -4.071 10.265 4.903 1.00 97.75 90 CYS A O 1
ATOM 734 N N . GLN A 1 91 ? -3.396 10.910 6.957 1.00 96.75 91 GLN A N 1
ATOM 735 C CA . GLN A 1 91 ? -2.218 11.661 6.526 1.00 96.75 91 GLN A CA 1
ATOM 736 C C . GLN A 1 91 ? -1.071 10.700 6.174 1.00 96.75 91 GLN A C 1
ATOM 738 O O . GLN A 1 91 ? -1.050 9.560 6.640 1.00 96.75 91 GLN A O 1
ATOM 743 N N . PHE A 1 92 ? -0.150 11.134 5.308 1.00 96.69 92 PHE A N 1
ATOM 744 C CA . PHE A 1 92 ? 0.884 10.245 4.767 1.00 96.69 92 PHE A CA 1
ATOM 745 C C . PHE A 1 92 ? 1.904 9.785 5.822 1.00 96.69 92 PHE A C 1
ATOM 747 O O . PHE A 1 92 ? 2.335 8.640 5.778 1.00 96.69 92 PHE A O 1
ATOM 754 N N . ASP A 1 93 ? 2.186 10.610 6.828 1.00 96.94 93 ASP A N 1
ATOM 755 C CA . ASP A 1 93 ? 2.993 10.243 8.001 1.00 96.94 93 ASP A CA 1
ATOM 756 C C . ASP A 1 93 ? 2.447 9.000 8.734 1.00 96.94 93 ASP A C 1
ATOM 758 O O . ASP A 1 93 ? 3.205 8.138 9.169 1.00 96.94 93 ASP A O 1
ATOM 762 N N . ARG A 1 94 ? 1.119 8.839 8.813 1.00 97.31 94 ARG A N 1
ATOM 763 C CA . ARG A 1 94 ? 0.485 7.636 9.383 1.00 97.31 94 ARG A CA 1
ATOM 764 C C . ARG A 1 94 ? 0.637 6.408 8.496 1.00 97.31 94 ARG A C 1
ATOM 766 O O . ARG A 1 94 ? 0.651 5.291 8.997 1.00 97.31 94 ARG A O 1
ATOM 773 N N . VAL A 1 95 ? 0.729 6.601 7.184 1.00 97.94 95 VAL A N 1
ATOM 774 C CA . VAL A 1 95 ? 0.997 5.516 6.234 1.00 97.94 95 VAL A CA 1
ATOM 775 C C . VAL A 1 95 ? 2.445 5.040 6.373 1.00 97.94 95 VAL A C 1
ATOM 777 O O . VAL A 1 95 ? 2.696 3.839 6.339 1.00 97.94 95 VAL A O 1
ATOM 780 N N . GLU A 1 96 ? 3.384 5.965 6.576 1.00 97.25 96 GLU A N 1
ATOM 781 C CA . GLU A 1 96 ? 4.783 5.646 6.884 1.00 97.25 96 GLU A CA 1
ATOM 782 C C . GLU A 1 96 ? 4.903 4.929 8.236 1.00 97.25 96 GLU A C 1
ATOM 784 O O . GLU A 1 96 ? 5.555 3.891 8.324 1.00 97.25 96 GLU A O 1
ATOM 789 N N . GLN A 1 97 ? 4.193 5.403 9.267 1.00 96.75 97 GLN A N 1
ATOM 790 C CA . GLN A 1 97 ? 4.139 4.717 10.561 1.00 96.75 97 GLN A CA 1
ATOM 791 C C . GLN A 1 97 ? 3.549 3.304 10.449 1.00 96.75 97 GLN A C 1
ATOM 793 O O . GLN A 1 97 ? 4.069 2.380 11.066 1.00 96.75 97 GLN A O 1
ATOM 798 N N . LEU A 1 98 ? 2.498 3.121 9.644 1.00 97.88 98 LEU A N 1
ATOM 799 C CA . LEU A 1 98 ? 1.886 1.814 9.404 1.00 97.88 98 LEU A CA 1
ATOM 800 C C . LEU A 1 98 ? 2.878 0.813 8.797 1.00 97.88 98 LEU A C 1
ATOM 802 O O . LEU A 1 98 ? 2.891 -0.344 9.209 1.00 97.88 98 LEU A O 1
ATOM 806 N N . LEU A 1 99 ? 3.716 1.245 7.846 1.00 97.88 99 LEU A N 1
ATOM 807 C CA . LEU A 1 99 ? 4.777 0.393 7.302 1.00 97.88 99 LEU A CA 1
ATOM 808 C C . LEU A 1 99 ? 5.739 -0.050 8.409 1.00 97.88 99 LEU A C 1
ATOM 810 O O . LEU A 1 99 ? 6.055 -1.233 8.493 1.00 97.88 99 LEU A O 1
ATOM 814 N N . ASN A 1 100 ? 6.181 0.883 9.252 1.00 95.44 100 ASN A N 1
ATOM 815 C CA . ASN A 1 100 ? 7.112 0.580 10.337 1.00 95.44 100 ASN A CA 1
ATOM 816 C C . ASN A 1 100 ? 6.498 -0.394 11.349 1.00 95.44 100 ASN A C 1
ATOM 818 O O . ASN A 1 100 ? 7.165 -1.335 11.767 1.00 95.44 100 ASN A O 1
ATOM 822 N N . ASP A 1 101 ? 5.222 -0.210 11.701 1.00 95.62 101 ASP A N 1
ATOM 823 C CA . ASP A 1 101 ? 4.506 -1.116 12.602 1.00 95.62 101 ASP A CA 1
ATOM 824 C C . ASP A 1 101 ? 4.424 -2.538 12.021 1.00 95.62 101 ASP A C 1
ATOM 826 O O . ASP A 1 101 ? 4.734 -3.508 12.709 1.00 95.62 101 ASP A O 1
ATOM 830 N N . ILE A 1 102 ? 4.044 -2.668 10.742 1.00 95.94 102 ILE A N 1
ATOM 831 C CA . ILE A 1 102 ? 3.977 -3.967 10.055 1.00 95.94 102 ILE A CA 1
ATOM 832 C C . ILE A 1 102 ? 5.361 -4.615 9.990 1.00 95.94 102 ILE A C 1
ATOM 834 O O . ILE A 1 102 ? 5.496 -5.807 10.256 1.00 95.94 102 ILE A O 1
ATOM 838 N N . ASN A 1 103 ? 6.389 -3.840 9.648 1.00 94.44 103 ASN A N 1
ATOM 839 C CA . ASN A 1 103 ? 7.743 -4.360 9.525 1.00 94.44 103 ASN A CA 1
ATOM 840 C C . ASN A 1 103 ? 8.284 -4.860 10.867 1.00 94.44 103 ASN A C 1
ATOM 842 O O . ASN A 1 103 ? 8.901 -5.920 10.921 1.00 94.44 103 ASN A O 1
ATOM 846 N N . LYS A 1 104 ? 7.985 -4.139 11.953 1.00 93.00 104 LYS A N 1
ATOM 847 C CA . LYS A 1 104 ? 8.354 -4.554 13.305 1.00 93.00 104 LYS A CA 1
ATOM 848 C C . LYS A 1 104 ? 7.700 -5.881 13.697 1.00 93.00 104 LYS A C 1
ATOM 850 O O . LYS A 1 104 ? 8.340 -6.691 14.352 1.00 93.00 104 LYS A O 1
ATOM 855 N N . ILE A 1 105 ? 6.460 -6.122 13.270 1.00 92.12 105 ILE A N 1
ATOM 856 C CA . ILE A 1 105 ? 5.758 -7.392 13.513 1.00 92.12 105 ILE A CA 1
ATOM 857 C C . ILE A 1 105 ? 6.354 -8.543 12.688 1.00 92.12 105 ILE A C 1
ATOM 859 O O . ILE A 1 105 ? 6.476 -9.651 13.200 1.00 92.12 105 ILE A O 1
ATOM 863 N N . GLU A 1 106 ? 6.704 -8.318 11.418 1.00 91.25 106 GLU A N 1
ATOM 864 C CA . GLU A 1 106 ? 7.157 -9.406 10.536 1.00 91.25 106 GLU A CA 1
ATOM 865 C C . GLU A 1 106 ? 8.639 -9.775 10.710 1.00 91.25 106 GLU A C 1
ATOM 867 O O . GLU A 1 106 ? 8.970 -10.947 10.531 1.00 91.25 106 GLU A O 1
ATOM 872 N N . TRP A 1 107 ? 9.508 -8.813 11.052 1.00 90.19 107 TRP A N 1
ATOM 873 C CA . TRP A 1 107 ? 10.971 -9.006 11.061 1.00 90.19 107 TRP A CA 1
AT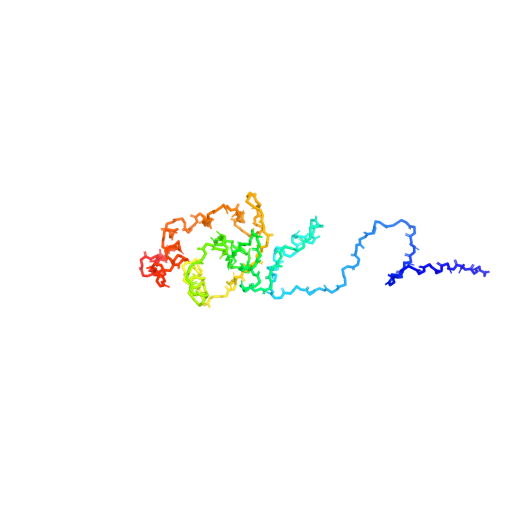OM 874 C C . TRP A 1 107 ? 11.683 -8.538 12.339 1.00 90.19 107 TRP A C 1
ATOM 876 O O . TRP A 1 107 ? 12.890 -8.724 12.450 1.00 90.19 107 TRP A O 1
ATOM 886 N N . ASP A 1 108 ? 10.973 -7.918 13.291 1.00 86.69 108 ASP A N 1
ATOM 887 C CA . ASP A 1 108 ? 11.526 -7.317 14.524 1.00 86.69 108 ASP A CA 1
ATOM 888 C C . ASP A 1 108 ? 12.711 -6.345 14.309 1.00 86.69 108 ASP A C 1
ATOM 890 O O . ASP A 1 108 ? 13.421 -5.998 15.253 1.00 86.69 108 ASP A O 1
ATOM 894 N N . ASP A 1 109 ? 12.896 -5.812 13.098 1.00 81.38 109 ASP A N 1
ATOM 895 C CA . ASP A 1 109 ? 13.970 -4.865 12.773 1.00 81.38 109 ASP A CA 1
ATOM 896 C C . ASP A 1 109 ? 13.497 -3.397 12.695 1.00 81.38 109 ASP A C 1
ATOM 898 O O . ASP A 1 109 ? 12.301 -3.086 12.759 1.00 81.38 109 ASP A O 1
ATOM 902 N N . ASP A 1 110 ? 14.459 -2.476 12.576 1.00 79.38 110 ASP A N 1
ATOM 903 C CA . ASP A 1 110 ? 14.245 -1.020 12.559 1.00 79.38 110 ASP A CA 1
ATOM 904 C C . ASP A 1 110 ? 13.801 -0.465 11.182 1.00 79.38 110 ASP A C 1
ATOM 906 O O . ASP A 1 110 ? 14.003 0.715 10.879 1.00 79.38 110 ASP A O 1
ATOM 910 N N . GLY A 1 111 ? 13.184 -1.287 10.327 1.00 82.56 111 GLY A N 1
ATOM 911 C CA . GLY A 1 111 ? 12.690 -0.874 9.008 1.00 82.56 111 GLY A CA 1
ATOM 912 C C . GLY A 1 111 ? 13.683 -1.117 7.872 1.00 82.56 111 GLY A C 1
ATOM 913 O O . GLY A 1 111 ? 13.563 -0.510 6.796 1.00 82.56 111 GLY A O 1
ATOM 914 N N . GLU A 1 112 ? 14.682 -1.975 8.086 1.00 87.75 112 GLU A N 1
ATOM 915 C CA . GLU A 1 112 ? 15.578 -2.379 7.009 1.00 87.75 112 GLU A CA 1
ATOM 916 C C . GLU A 1 112 ? 14.767 -3.178 5.974 1.00 87.75 112 GLU A C 1
ATOM 918 O O . GLU A 1 112 ? 13.849 -3.918 6.304 1.00 87.75 112 GLU A O 1
ATOM 923 N N . GLY A 1 113 ? 14.976 -2.946 4.677 1.00 91.00 113 GLY A N 1
ATOM 924 C CA . GLY A 1 113 ? 14.141 -3.600 3.663 1.00 91.00 113 GLY A CA 1
ATOM 925 C C . GLY A 1 113 ? 12.763 -2.989 3.418 1.00 91.00 113 GLY A C 1
ATOM 926 O O . GLY A 1 113 ? 12.232 -3.155 2.319 1.00 91.00 113 GLY A O 1
ATOM 927 N N . ALA A 1 114 ? 12.200 -2.261 4.384 1.00 96.81 114 ALA A N 1
ATOM 928 C CA . ALA A 1 114 ? 10.823 -1.777 4.349 1.00 96.81 114 ALA A CA 1
ATOM 929 C C . ALA A 1 114 ? 10.650 -0.551 3.445 1.00 96.81 114 ALA A C 1
ATOM 931 O O . ALA A 1 114 ? 11.301 0.478 3.652 1.00 96.81 114 ALA A O 1
ATOM 932 N N . ARG A 1 115 ? 9.767 -0.601 2.442 1.00 97.50 115 ARG A N 1
ATOM 933 C CA . ARG A 1 115 ? 9.549 0.522 1.511 1.00 97.50 115 ARG A CA 1
ATOM 934 C C . ARG A 1 115 ? 8.093 0.663 1.069 1.00 97.50 115 ARG A C 1
ATOM 936 O O . ARG A 1 115 ? 7.348 -0.308 0.948 1.00 97.50 115 ARG A O 1
ATOM 943 N N . ILE A 1 116 ? 7.710 1.910 0.785 1.00 98.38 116 ILE A N 1
ATOM 944 C CA . ILE A 1 116 ? 6.436 2.275 0.156 1.00 98.38 116 ILE A CA 1
ATOM 945 C C . ILE A 1 116 ? 6.689 2.609 -1.309 1.00 98.38 116 ILE A C 1
ATOM 947 O O . ILE A 1 116 ? 7.498 3.481 -1.629 1.00 98.38 116 ILE A O 1
ATOM 951 N N . TYR A 1 117 ? 5.919 1.985 -2.193 1.00 98.31 117 TYR A N 1
ATOM 952 C CA . TYR A 1 117 ? 5.898 2.298 -3.614 1.00 98.31 117 TYR A CA 1
ATOM 953 C C . TYR A 1 117 ? 4.496 2.667 -4.079 1.00 98.31 117 TYR A C 1
ATOM 955 O O . TYR A 1 117 ? 3.488 2.229 -3.523 1.00 98.31 117 TYR A O 1
ATOM 963 N N . PHE A 1 118 ? 4.439 3.466 -5.142 1.00 98.50 118 PHE A N 1
ATOM 964 C CA . PHE A 1 118 ? 3.193 3.833 -5.798 1.00 98.50 118 PHE A CA 1
ATOM 965 C C . PHE A 1 118 ? 3.204 3.360 -7.236 1.00 98.50 118 PHE A C 1
ATOM 967 O O . PHE A 1 118 ? 4.152 3.635 -7.972 1.00 98.50 118 PHE A O 1
ATOM 974 N N . GLU A 1 119 ? 2.134 2.698 -7.661 1.00 98.00 119 GLU A N 1
ATOM 975 C CA . GLU A 1 119 ? 2.045 2.167 -9.018 1.00 98.00 119 GLU A CA 1
ATOM 976 C C . GLU A 1 119 ? 0.662 2.358 -9.631 1.00 98.00 119 GLU A C 1
ATOM 978 O O . GLU A 1 119 ? -0.359 2.240 -8.956 1.00 98.00 119 GLU A O 1
ATOM 983 N N . ALA A 1 120 ? 0.625 2.641 -10.931 1.00 97.31 120 ALA A N 1
ATOM 984 C CA . ALA A 1 120 ? -0.591 2.600 -11.732 1.00 97.31 120 ALA A CA 1
ATOM 985 C C . ALA A 1 120 ? -0.847 1.155 -12.187 1.00 97.31 120 ALA A C 1
ATOM 987 O O . ALA A 1 120 ? -0.116 0.628 -13.025 1.00 97.31 120 ALA A O 1
ATOM 988 N N . LYS A 1 121 ? -1.876 0.514 -11.632 1.00 95.94 121 LYS A N 1
ATOM 989 C CA . LYS A 1 121 ? -2.192 -0.908 -11.849 1.00 95.94 121 LYS A CA 1
ATOM 990 C C . LYS A 1 121 ? -3.685 -1.105 -12.091 1.00 95.94 121 LYS A C 1
ATOM 992 O O . LYS A 1 121 ? -4.500 -0.231 -11.794 1.00 95.94 121 LYS A O 1
ATOM 997 N N . LYS A 1 122 ? -4.064 -2.259 -12.629 1.00 95.62 122 LYS A N 1
ATOM 998 C CA . LYS A 1 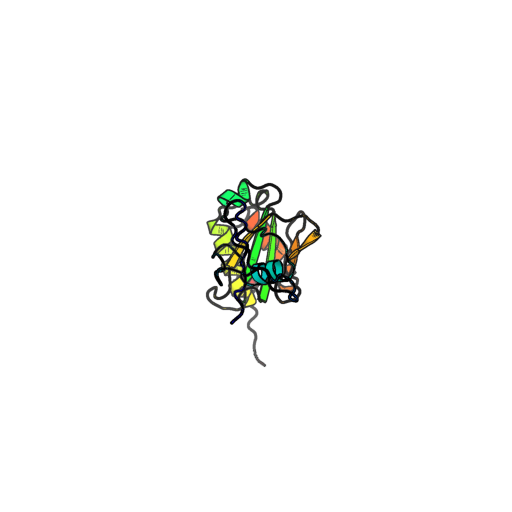122 ? -5.459 -2.678 -12.794 1.00 95.62 122 LYS A CA 1
ATOM 999 C C . LYS A 1 122 ? -5.819 -3.723 -11.744 1.00 95.62 122 LYS A C 1
ATOM 1001 O O . LYS A 1 122 ? -4.978 -4.511 -11.330 1.00 95.62 122 LYS A O 1
ATOM 1006 N N . VAL A 1 123 ? -7.086 -3.736 -11.333 1.00 97.44 123 VAL A N 1
ATOM 1007 C CA . VAL A 1 123 ? -7.626 -4.825 -10.506 1.00 97.44 123 VAL A CA 1
ATOM 1008 C C . VAL A 1 123 ? -7.405 -6.154 -11.228 1.00 97.44 123 VAL A C 1
ATOM 1010 O O . VAL A 1 123 ? -7.663 -6.250 -12.428 1.00 97.44 123 VAL A O 1
ATOM 1013 N N . GLY A 1 124 ? -6.917 -7.150 -10.493 1.00 97.12 124 GLY A N 1
ATOM 1014 C CA . GLY A 1 124 ? -6.512 -8.452 -11.017 1.00 97.12 124 GLY A CA 1
ATOM 1015 C C . GLY A 1 124 ? -5.034 -8.543 -11.405 1.00 97.12 124 GLY A C 1
ATOM 1016 O O . GLY A 1 124 ? -4.548 -9.655 -11.602 1.00 97.12 124 GLY A O 1
ATOM 1017 N N . ASP A 1 125 ? -4.299 -7.426 -11.479 1.00 95.94 125 ASP A N 1
ATOM 1018 C CA . ASP A 1 125 ? -2.855 -7.469 -11.719 1.00 95.94 125 ASP A CA 1
ATOM 1019 C C . ASP A 1 125 ? -2.131 -8.117 -10.529 1.00 95.94 125 ASP A C 1
ATOM 1021 O O . ASP A 1 125 ? -2.379 -7.788 -9.365 1.00 95.94 125 ASP A O 1
ATOM 1025 N N . GLY A 1 126 ? -1.178 -8.998 -10.829 1.00 95.56 126 GLY A N 1
ATOM 1026 C CA . GLY A 1 126 ? -0.227 -9.502 -9.843 1.00 95.56 126 GLY A CA 1
ATOM 1027 C C . GLY A 1 126 ? 0.837 -8.460 -9.485 1.00 95.56 126 GLY A C 1
ATOM 1028 O O . GLY A 1 126 ? 1.242 -7.627 -10.305 1.00 95.56 126 GLY A O 1
ATOM 1029 N N . ILE A 1 127 ? 1.329 -8.537 -8.254 1.00 96.25 127 ILE A N 1
ATOM 1030 C CA . ILE A 1 127 ? 2.453 -7.752 -7.747 1.00 96.25 127 ILE A CA 1
ATOM 1031 C C . ILE A 1 127 ? 3.631 -8.706 -7.603 1.00 96.25 127 ILE A C 1
ATOM 1033 O O . ILE A 1 127 ? 3.602 -9.607 -6.767 1.00 96.25 127 ILE A O 1
ATOM 1037 N N . ALA A 1 128 ? 4.665 -8.523 -8.423 1.00 93.94 128 ALA A N 1
ATOM 1038 C CA . ALA A 1 128 ? 5.884 -9.303 -8.275 1.00 93.94 128 ALA A CA 1
ATOM 1039 C C . ALA A 1 128 ? 6.613 -8.918 -6.975 1.00 93.94 128 ALA A C 1
ATOM 1041 O O . ALA A 1 128 ? 6.740 -7.738 -6.640 1.00 93.94 128 ALA A O 1
ATOM 1042 N N . GLY A 1 129 ? 7.078 -9.938 -6.266 1.00 89.38 129 GLY A N 1
ATOM 1043 C CA . GLY A 1 129 ? 7.749 -9.870 -4.974 1.00 89.38 129 GLY A CA 1
ATOM 1044 C C . GLY A 1 129 ? 8.003 -11.289 -4.473 1.00 89.38 129 GLY A C 1
ATOM 1045 O O . GLY A 1 129 ? 7.494 -12.252 -5.062 1.00 89.38 129 GLY A O 1
ATOM 1046 N N . GLY A 1 130 ? 8.797 -11.434 -3.418 1.00 82.62 130 GLY A N 1
ATOM 1047 C CA . GLY A 1 130 ? 8.972 -12.734 -2.772 1.00 82.62 130 GLY A CA 1
ATOM 1048 C C . GLY A 1 130 ? 7.713 -13.187 -2.014 1.00 82.62 130 GLY A C 1
ATOM 1049 O O . GLY A 1 130 ? 6.662 -12.545 -2.063 1.00 82.62 130 GLY A O 1
ATOM 1050 N N . MET A 1 131 ? 7.795 -14.362 -1.382 1.00 86.75 131 MET A N 1
ATOM 1051 C CA . MET A 1 131 ? 6.695 -14.980 -0.620 1.00 86.75 131 MET A CA 1
ATOM 1052 C C . MET A 1 131 ? 5.351 -15.053 -1.374 1.00 86.75 131 MET A C 1
ATOM 1054 O O . MET A 1 131 ? 4.286 -14.879 -0.795 1.00 86.75 131 MET A O 1
ATOM 1058 N N . LYS A 1 132 ? 5.399 -15.393 -2.672 1.00 90.12 132 LYS A N 1
ATOM 1059 C CA . LYS A 1 132 ? 4.254 -15.479 -3.613 1.00 90.12 132 LYS A CA 1
ATOM 1060 C C . LYS A 1 132 ? 3.722 -14.131 -4.127 1.00 90.12 132 LYS A C 1
ATOM 1062 O O . LYS A 1 132 ? 2.771 -14.133 -4.907 1.00 90.12 132 LYS A O 1
ATOM 1067 N N . GLY A 1 133 ? 4.361 -13.014 -3.781 1.00 94.31 133 GLY A N 1
ATOM 1068 C CA . GLY A 1 133 ? 4.010 -11.688 -4.281 1.00 94.31 133 GLY A CA 1
ATOM 1069 C C . GLY A 1 133 ? 2.710 -11.155 -3.681 1.00 94.31 133 GLY A C 1
ATOM 1070 O O . GLY A 1 133 ? 2.383 -11.428 -2.529 1.00 94.31 133 GLY A O 1
ATOM 1071 N N . GLY A 1 134 ? 1.965 -10.378 -4.465 1.00 96.19 134 GLY A N 1
ATOM 1072 C CA . GLY A 1 134 ? 0.679 -9.828 -4.041 1.00 96.19 134 GLY A CA 1
ATOM 1073 C C . GLY A 1 134 ? -0.320 -9.656 -5.174 1.00 96.19 134 GLY A C 1
ATOM 1074 O O . GLY A 1 134 ? -0.054 -10.013 -6.323 1.00 96.19 134 GLY A O 1
ATOM 1075 N N . LEU A 1 135 ? -1.481 -9.096 -4.846 1.00 97.69 135 LEU A N 1
ATOM 1076 C CA . LEU A 1 135 ? -2.574 -8.893 -5.790 1.00 97.69 135 LEU A CA 1
ATOM 1077 C C . LEU A 1 135 ? -3.113 -7.469 -5.691 1.00 97.69 135 LEU A C 1
ATOM 1079 O O . LEU A 1 135 ? -3.213 -6.900 -4.605 1.00 97.69 135 LEU A O 1
ATOM 1083 N N . ILE A 1 136 ? -3.487 -6.908 -6.836 1.00 98.06 136 ILE A N 1
ATOM 1084 C CA . ILE A 1 136 ? -4.217 -5.649 -6.922 1.00 98.06 136 ILE A CA 1
ATOM 1085 C C . ILE A 1 136 ? -5.714 -5.957 -6.879 1.00 98.06 136 ILE A C 1
ATOM 1087 O O . ILE A 1 136 ? -6.254 -6.597 -7.782 1.00 98.06 136 ILE A O 1
ATOM 1091 N N . THR A 1 137 ? -6.392 -5.488 -5.833 1.00 97.88 137 THR A N 1
ATOM 1092 C CA . THR A 1 137 ? -7.848 -5.631 -5.661 1.00 97.88 137 THR A CA 1
ATOM 1093 C C . THR A 1 137 ? -8.522 -4.261 -5.640 1.00 97.88 137 THR A C 1
ATOM 1095 O O . THR A 1 137 ? -7.847 -3.241 -5.619 1.00 97.88 137 THR A O 1
ATOM 1098 N N . ASP A 1 138 ? -9.849 -4.200 -5.672 1.00 97.06 138 ASP A N 1
ATOM 1099 C CA . ASP A 1 138 ? -10.592 -2.941 -5.507 1.00 97.06 138 ASP A CA 1
ATOM 1100 C C . ASP A 1 138 ? -10.604 -2.419 -4.056 1.00 97.06 138 ASP A C 1
ATOM 1102 O O . ASP A 1 138 ? -11.080 -1.313 -3.788 1.00 97.06 138 ASP A O 1
ATOM 1106 N N . SER A 1 139 ? -10.061 -3.206 -3.130 1.00 97.06 139 SER A N 1
ATOM 1107 C CA . SER A 1 139 ? -10.028 -2.965 -1.696 1.00 97.06 139 SER A CA 1
ATOM 1108 C C . SER A 1 139 ? -8.643 -3.310 -1.132 1.00 97.06 139 SER A C 1
ATOM 1110 O O . SER A 1 139 ? -7.642 -3.316 -1.853 1.00 97.06 139 SER A O 1
ATOM 1112 N N . LEU A 1 140 ? -8.547 -3.494 0.184 1.00 98.50 140 LEU A N 1
ATOM 1113 C CA . LEU A 1 140 ? -7.294 -3.849 0.836 1.00 98.50 140 LEU A CA 1
ATOM 1114 C C . LEU A 1 140 ? -6.963 -5.313 0.563 1.00 98.50 140 LEU A C 1
ATOM 1116 O O . LEU A 1 140 ? -7.669 -6.217 1.014 1.00 98.50 140 LEU A O 1
ATOM 1120 N N . TRP A 1 141 ? -5.841 -5.526 -0.114 1.00 98.50 141 TRP A N 1
ATOM 1121 C CA . TRP A 1 141 ? -5.162 -6.810 -0.114 1.00 98.50 141 TRP A CA 1
ATOM 1122 C C . TRP A 1 141 ? -4.052 -6.780 0.933 1.00 98.50 141 TRP A C 1
ATOM 1124 O O . TRP A 1 141 ? -3.278 -5.825 0.970 1.00 98.50 141 TRP A O 1
ATOM 1134 N N . VAL A 1 142 ? -3.955 -7.824 1.751 1.00 98.31 142 VAL A N 1
ATOM 1135 C CA . VAL A 1 142 ? -2.846 -8.042 2.687 1.00 98.31 142 VAL A CA 1
ATOM 1136 C C . VAL A 1 142 ? -2.251 -9.424 2.457 1.00 98.31 142 VAL A C 1
ATOM 1138 O O . VAL A 1 142 ? -2.933 -10.342 1.996 1.00 98.31 142 VAL A O 1
ATOM 1141 N N . HIS A 1 143 ? -0.974 -9.575 2.784 1.00 97.38 143 HIS A N 1
ATOM 1142 C CA . HIS A 1 143 ? -0.315 -10.870 2.829 1.00 97.38 143 HIS A CA 1
ATOM 1143 C C . HIS A 1 143 ? -0.993 -11.789 3.850 1.00 97.38 143 HIS A C 1
ATOM 1145 O O . HIS A 1 143 ? -1.442 -11.332 4.898 1.00 97.38 143 HIS A O 1
ATOM 1151 N N . SER A 1 144 ? -0.994 -13.104 3.609 1.00 95.44 144 SER A N 1
ATOM 1152 C CA . SER A 1 144 ? -1.702 -14.062 4.473 1.00 95.44 144 SER A CA 1
ATOM 1153 C C . SER A 1 144 ? -1.200 -14.087 5.922 1.00 95.44 144 SER A C 1
ATOM 1155 O O . SER A 1 144 ? -1.959 -14.436 6.821 1.00 95.44 144 SER A O 1
ATOM 1157 N N . ARG A 1 145 ? 0.065 -13.713 6.162 1.00 93.69 145 ARG A N 1
ATOM 1158 C CA . ARG A 1 145 ? 0.632 -13.571 7.520 1.00 93.69 145 ARG A CA 1
ATOM 1159 C C . ARG A 1 145 ? 0.027 -12.394 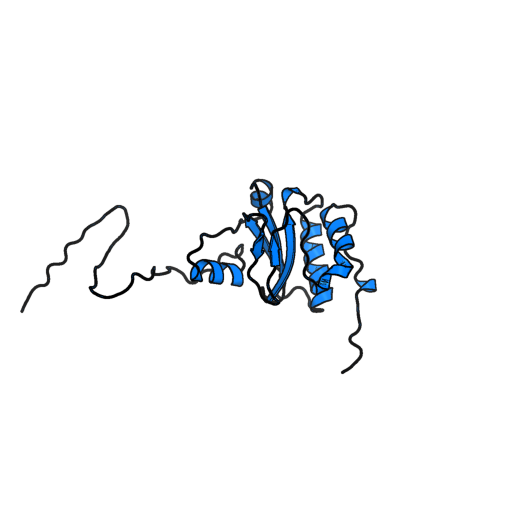8.294 1.00 93.69 145 ARG A C 1
ATOM 1161 O O . ARG A 1 145 ? -0.089 -12.461 9.510 1.00 93.69 145 ARG A O 1
ATOM 1168 N N . LEU A 1 146 ? -0.447 -11.372 7.581 1.00 95.50 146 LEU A N 1
ATOM 1169 C CA . LEU A 1 146 ? -1.031 -10.151 8.135 1.00 95.50 146 LEU A CA 1
ATOM 1170 C C . LEU A 1 146 ? -2.567 -10.187 8.165 1.00 95.50 146 LEU A C 1
ATOM 1172 O O . LEU A 1 146 ? -3.191 -9.189 8.514 1.00 95.50 146 LEU A O 1
ATOM 1176 N N . GLU A 1 147 ? -3.209 -11.311 7.818 1.00 95.44 147 GLU A N 1
ATOM 1177 C CA . GLU A 1 147 ? -4.678 -11.375 7.716 1.00 95.44 147 GLU A CA 1
ATOM 1178 C C . GLU A 1 147 ? -5.362 -11.052 9.056 1.00 95.44 147 GLU A C 1
ATOM 1180 O O . GLU A 1 147 ? -6.391 -10.382 9.074 1.00 95.44 147 GLU A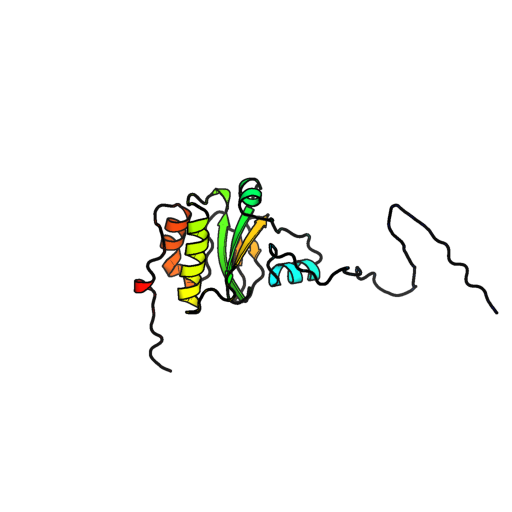 O 1
ATOM 1185 N N . LYS A 1 148 ? -4.753 -11.439 10.188 1.00 95.12 148 LYS A N 1
ATOM 1186 C CA . LYS A 1 148 ? -5.250 -11.095 11.534 1.00 95.12 148 LYS A CA 1
ATOM 1187 C C . LYS A 1 148 ? -5.235 -9.586 11.820 1.00 95.12 148 LYS A C 1
ATOM 1189 O O . LYS A 1 148 ? -6.006 -9.131 12.654 1.00 95.12 148 LYS A O 1
ATOM 1194 N N . LEU A 1 149 ? -4.384 -8.826 11.127 1.00 96.62 149 LEU A N 1
ATOM 1195 C CA . LEU A 1 149 ? -4.212 -7.377 11.285 1.00 96.62 149 LEU A CA 1
ATOM 1196 C C . LEU A 1 149 ? -5.034 -6.566 10.288 1.00 96.62 149 LEU A C 1
ATOM 1198 O O . LEU A 1 149 ? -5.013 -5.338 10.328 1.00 96.62 149 LEU A O 1
ATOM 1202 N N . LYS A 1 150 ? -5.728 -7.221 9.356 1.00 97.44 150 LYS A N 1
ATOM 1203 C CA . LYS A 1 150 ? -6.360 -6.564 8.209 1.00 97.44 150 LYS A CA 1
ATOM 1204 C C . LYS A 1 150 ? -7.313 -5.440 8.606 1.00 97.44 150 LYS A C 1
ATOM 1206 O O . LYS A 1 150 ? -7.289 -4.383 7.976 1.00 97.44 150 LYS A O 1
ATOM 1211 N N . ASP A 1 151 ? -8.105 -5.649 9.652 1.00 97.62 151 ASP A N 1
ATOM 1212 C CA . ASP A 1 151 ? -9.048 -4.644 10.146 1.00 97.62 151 ASP A CA 1
ATOM 1213 C C . ASP A 1 151 ? -8.319 -3.450 10.781 1.00 97.62 151 ASP A C 1
ATOM 1215 O O . ASP A 1 151 ? -8.653 -2.301 10.495 1.00 97.62 151 ASP A O 1
ATOM 1219 N N . GLU A 1 152 ? -7.257 -3.696 11.555 1.00 97.75 152 GLU A N 1
ATOM 1220 C CA . GLU A 1 152 ? -6.431 -2.636 12.148 1.00 97.75 152 GLU A CA 1
ATOM 1221 C C . GLU A 1 152 ? -5.712 -1.814 11.069 1.00 97.75 152 GLU A C 1
ATOM 1223 O O . GLU A 1 152 ? -5.731 -0.581 11.103 1.00 97.75 152 GLU A O 1
ATOM 1228 N N . ILE A 1 153 ? -5.133 -2.493 10.071 1.00 98.44 153 ILE A N 1
ATOM 1229 C CA . ILE A 1 153 ? -4.504 -1.886 8.891 1.00 98.44 153 ILE A CA 1
ATOM 1230 C C . ILE A 1 153 ? -5.519 -1.004 8.157 1.00 98.44 153 ILE A C 1
ATOM 1232 O O . ILE A 1 153 ? -5.233 0.155 7.839 1.00 98.44 153 ILE A O 1
ATOM 1236 N N . MET A 1 154 ? -6.719 -1.531 7.904 1.00 98.50 154 MET A N 1
ATOM 1237 C CA . MET A 1 154 ? -7.789 -0.787 7.246 1.00 98.50 154 MET A CA 1
ATOM 1238 C C . MET A 1 154 ? -8.184 0.451 8.057 1.00 98.50 154 MET A C 1
ATOM 1240 O O . MET A 1 154 ? -8.323 1.539 7.496 1.00 98.50 154 MET A O 1
ATOM 1244 N N . ASP A 1 155 ? -8.330 0.326 9.373 1.00 98.38 155 ASP A N 1
ATOM 1245 C CA . ASP A 1 155 ? -8.716 1.439 10.233 1.00 98.38 155 ASP A CA 1
ATOM 1246 C C . ASP A 1 155 ? -7.647 2.540 10.298 1.00 98.38 155 ASP A C 1
ATOM 1248 O O . ASP A 1 155 ? -8.002 3.726 10.329 1.00 98.38 155 ASP A O 1
ATOM 1252 N N . VAL A 1 156 ? -6.356 2.193 10.227 1.00 98.50 156 VAL A N 1
ATOM 1253 C CA . VAL A 1 156 ? -5.271 3.177 10.067 1.00 98.50 156 VAL A CA 1
ATOM 1254 C C . VAL A 1 156 ? -5.369 3.883 8.712 1.00 98.50 156 VAL A C 1
ATOM 1256 O O . VAL A 1 156 ? -5.373 5.116 8.665 1.00 98.50 156 VAL A O 1
ATOM 1259 N N . LEU A 1 157 ? -5.521 3.143 7.605 1.00 98.50 157 LEU A N 1
ATOM 1260 C CA . LEU A 1 157 ? -5.631 3.710 6.249 1.00 98.50 157 LEU A CA 1
ATOM 1261 C C . LEU A 1 157 ? -6.864 4.616 6.082 1.00 98.50 157 LEU A C 1
ATOM 1263 O O . LEU A 1 157 ? -6.824 5.620 5.360 1.00 98.50 157 LEU A O 1
ATOM 1267 N N . LEU A 1 158 ? -7.959 4.288 6.770 1.00 98.44 158 LEU A N 1
ATOM 1268 C CA . LEU A 1 158 ? -9.184 5.087 6.823 1.00 98.44 158 LEU A CA 1
ATOM 1269 C C . LEU A 1 158 ? -9.126 6.225 7.855 1.00 98.44 158 LEU A C 1
ATOM 1271 O O . LEU A 1 158 ? -10.076 7.000 7.955 1.00 98.44 158 LEU A O 1
ATOM 1275 N N . GLY A 1 159 ? -8.027 6.362 8.599 1.00 97.62 159 GLY A N 1
ATOM 1276 C CA . GLY A 1 159 ? -7.824 7.432 9.575 1.00 97.62 159 GLY A CA 1
ATOM 1277 C C . GLY A 1 159 ? -8.679 7.321 10.838 1.00 97.62 159 GLY A C 1
ATOM 1278 O O . GLY A 1 159 ? -8.736 8.282 11.604 1.00 97.62 159 GLY A O 1
ATOM 1279 N N . LYS A 1 160 ? -9.319 6.171 11.073 1.00 98.06 160 LYS A N 1
ATOM 1280 C CA . LYS A 1 160 ? -10.105 5.879 12.285 1.00 98.06 160 LYS A CA 1
ATOM 1281 C C . LYS A 1 160 ? -9.216 5.556 13.485 1.00 98.06 160 LYS A C 1
ATOM 1283 O O . LYS A 1 160 ? -9.646 5.672 14.627 1.00 98.06 160 LYS A O 1
ATOM 1288 N N . ARG A 1 161 ? -7.978 5.160 13.206 1.00 95.75 161 ARG A N 1
ATOM 1289 C CA . ARG A 1 161 ? -6.954 4.766 14.166 1.00 95.75 161 ARG A CA 1
ATOM 1290 C C . ARG A 1 161 ? -5.624 5.415 13.791 1.00 95.75 161 ARG A C 1
ATOM 1292 O O . ARG A 1 161 ? -5.405 5.790 12.639 1.00 95.75 161 ARG A O 1
ATOM 1299 N N . VAL A 1 162 ? -4.758 5.606 14.783 1.00 94.62 162 VAL A N 1
ATOM 1300 C CA . VAL A 1 162 ? -3.449 6.248 14.583 1.00 94.62 162 VAL A CA 1
ATOM 1301 C C . VAL A 1 162 ? -2.377 5.236 14.173 1.00 94.62 162 VAL A C 1
ATOM 1303 O O . VAL A 1 162 ? -1.560 5.574 13.323 1.00 94.62 162 VAL A O 1
ATOM 1306 N N . ARG A 1 163 ? -2.390 4.023 14.746 1.00 95.38 163 ARG A N 1
ATOM 1307 C CA . ARG A 1 163 ? -1.368 2.982 14.547 1.00 95.38 163 ARG A CA 1
ATOM 1308 C C . ARG A 1 163 ? -1.887 1.571 14.875 1.00 95.38 163 ARG A C 1
ATOM 1310 O O . ARG A 1 163 ? -2.961 1.470 15.464 1.00 95.38 163 ARG A O 1
ATOM 1317 N N . ILE A 1 164 ? -1.146 0.517 14.527 1.00 94.19 164 ILE A N 1
ATOM 1318 C CA . ILE A 1 164 ? -1.449 -0.873 14.943 1.00 94.19 164 ILE A CA 1
ATOM 1319 C C . ILE A 1 164 ? -1.030 -1.086 16.409 1.00 94.19 164 ILE A C 1
ATOM 1321 O O . ILE A 1 164 ? -0.068 -0.469 16.875 1.00 94.19 164 ILE A O 1
ATOM 1325 N N . ASP A 1 165 ? -1.734 -1.959 17.133 1.00 89.88 165 ASP A N 1
ATOM 1326 C CA . ASP A 1 165 ? -1.432 -2.270 18.535 1.00 89.88 165 ASP A CA 1
ATOM 1327 C C . ASP A 1 165 ? -0.320 -3.332 18.642 1.00 89.88 165 ASP A C 1
ATOM 1329 O O . ASP A 1 165 ? -0.585 -4.523 18.781 1.00 89.88 165 ASP A O 1
ATOM 1333 N N . LEU A 1 166 ? 0.948 -2.905 18.578 1.00 84.00 166 LEU A N 1
ATOM 1334 C CA . LEU A 1 166 ? 2.119 -3.805 18.551 1.00 84.00 166 LEU A CA 1
ATOM 1335 C C . LEU A 1 166 ? 2.177 -4.801 19.724 1.00 84.00 166 LEU A C 1
ATOM 1337 O O . LEU A 1 166 ? 2.563 -5.952 19.539 1.00 84.00 166 LEU A O 1
ATOM 1341 N N . GLU A 1 167 ? 1.780 -4.379 20.925 1.00 77.19 167 GLU A N 1
ATOM 1342 C CA . GLU A 1 167 ? 1.850 -5.200 22.146 1.00 77.19 167 GLU A CA 1
ATOM 1343 C C . GLU A 1 167 ? 0.942 -6.439 22.099 1.00 77.19 167 GLU A C 1
ATOM 1345 O O . GLU A 1 167 ? 1.196 -7.411 22.805 1.00 77.19 167 GLU A O 1
ATOM 1350 N N . LEU A 1 168 ? -0.097 -6.427 21.258 1.00 75.81 168 LEU A N 1
ATOM 1351 C CA . LEU A 1 168 ? -1.003 -7.565 21.079 1.00 75.81 168 LEU A CA 1
ATOM 1352 C C . LEU A 1 168 ? -0.479 -8.592 20.069 1.00 75.81 168 LEU A C 1
ATOM 1354 O O . LEU A 1 168 ? -0.996 -9.708 20.014 1.00 75.81 168 LEU A O 1
ATOM 1358 N N . HIS A 1 169 ? 0.531 -8.216 19.281 1.00 74.81 169 HIS A N 1
ATOM 1359 C CA . HIS A 1 169 ? 1.033 -9.000 18.150 1.00 74.81 169 HIS A CA 1
ATOM 1360 C C . HIS A 1 169 ? 2.505 -9.381 18.280 1.00 74.81 169 HIS A C 1
ATOM 1362 O O . HIS A 1 169 ? 3.020 -10.106 17.433 1.00 74.81 169 HIS A O 1
ATOM 1368 N N . TYR A 1 170 ? 3.162 -8.966 19.367 1.00 61.69 170 TYR A N 1
ATOM 1369 C CA . TYR A 1 170 ? 4.426 -9.551 19.792 1.00 61.69 170 TYR A CA 1
ATOM 1370 C C . TYR A 1 170 ? 4.193 -10.995 20.233 1.00 61.69 170 TYR A C 1
ATOM 1372 O O . TYR A 1 170 ? 3.825 -11.282 21.373 1.00 61.69 170 TYR A O 1
ATOM 1380 N N . ILE A 1 171 ? 4.428 -11.920 19.312 1.00 55.22 171 ILE A N 1
ATOM 1381 C CA . ILE A 1 171 ? 4.723 -13.299 19.667 1.00 55.22 171 ILE A CA 1
ATOM 1382 C C . ILE A 1 171 ? 6.212 -13.293 19.998 1.00 55.22 171 ILE A C 1
ATOM 1384 O O . ILE A 1 171 ? 7.041 -13.074 19.121 1.00 55.22 171 ILE A O 1
ATOM 1388 N N . LYS A 1 172 ? 6.562 -13.462 21.277 1.00 47.78 172 LYS A N 1
ATOM 1389 C CA . LYS A 1 172 ? 7.899 -13.962 21.587 1.00 47.78 172 LYS A CA 1
ATOM 1390 C C . LYS A 1 172 ? 7.988 -15.325 20.921 1.00 47.78 172 LYS A C 1
ATOM 1392 O O . LYS A 1 172 ? 7.238 -16.223 21.302 1.00 47.78 172 LYS A O 1
ATOM 1397 N N . ASP A 1 173 ? 8.875 -15.461 19.949 1.00 48.69 173 ASP A N 1
ATOM 1398 C CA . ASP A 1 173 ? 9.408 -16.768 19.599 1.00 48.69 173 ASP A CA 1
ATOM 1399 C C . ASP A 1 173 ? 10.225 -17.231 20.818 1.00 48.69 173 ASP A C 1
ATOM 1401 O O . ASP A 1 173 ? 11.429 -17.000 20.928 1.00 48.69 173 ASP A O 1
ATOM 1405 N N . ASP A 1 174 ? 9.524 -17.771 21.817 1.00 46.12 174 ASP A N 1
ATOM 1406 C CA . ASP A 1 174 ? 10.137 -18.584 22.854 1.00 46.12 174 ASP A CA 1
ATOM 1407 C C . ASP A 1 174 ? 10.600 -19.874 22.160 1.00 46.12 174 ASP A C 1
ATOM 1409 O O . ASP A 1 174 ? 9.779 -20.715 21.812 1.00 46.12 174 ASP A O 1
ATOM 1413 N N . GLU A 1 175 ? 11.918 -19.952 21.961 1.00 45.88 175 GLU A N 1
ATOM 1414 C CA . GLU A 1 175 ? 12.751 -21.151 21.783 1.00 45.88 175 GLU A CA 1
ATOM 1415 C C . GLU A 1 175 ? 12.383 -22.148 20.663 1.00 45.88 175 GLU A C 1
ATOM 1417 O O . GLU A 1 175 ? 11.413 -22.893 20.758 1.00 45.88 175 GLU A O 1
ATOM 1422 N N . ASP A 1 176 ? 13.294 -22.270 19.689 1.00 41.56 176 ASP A N 1
ATOM 1423 C CA . ASP A 1 176 ? 13.818 -23.563 19.213 1.00 41.56 176 ASP A CA 1
ATOM 1424 C C . ASP A 1 176 ? 15.345 -23.461 19.008 1.00 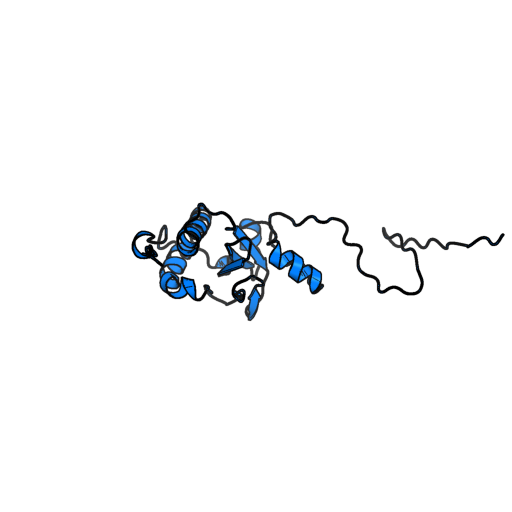41.56 176 ASP A C 1
ATOM 1426 O O . ASP A 1 176 ? 15.802 -22.499 18.343 1.00 41.56 176 ASP A O 1
#

Organism: NCBI:txid2994561

Radius of gyration: 21.72 Å; chains: 1; bounding box: 54×37×72 Å

Foldseek 3Di:
DDDDDDDFDDDPPDTDDDDPDDDPDPPPDDPDDPPQDQPQQVVVCVVVVHDFQFDNDLVRLCVDPQKKKWKWFPSQQDTFKIARSVQQDDDVVLVVQQQQLVCCLPPVDRQHRIDIHMGRDDFQDFADGHPRGWGHHNGMTGDPVCPVCRVVSSCSRNVVDRYGDSVVRDDPPPDD